Protein AF-A0A4Q5VE05-F1 (afdb_monomer)

Foldseek 3Di:
DDDDDDDDPDDPPPPPPLDAAEAEAEDDPDDPPVVVLLVQVVVCPVVPDPADADDSSQWHKYWDDPDPFKIKIKTFRQPPDPPVPPPPDDHDQDSVNSRHDPDDDDPLDGNMKMWMATNVVRDTDDIDDRHHD

Secondary structure (DSSP, 8-state):
------------------PPPEEE-SS-PPPS-HHHHHHHHHHHHHHH--SPPPPGGGEEEEEEEEETTEEEEEEEEPPSS--TT-TT---PPPHHHHHHS-----SS-SSEEEEEEETTTTEEEEEEE-S--

Radius of gyration: 19.63 Å; Cα contacts (8 Å, |Δi|>4): 177; chains: 1; bounding box: 67×46×43 Å

Solvent-accessible surface area (backbone atoms only — not comparable to full-atom values): 8432 Å² total; per-residue (Å²): 137,85,84,82,82,80,83,83,82,82,80,81,81,78,74,78,80,74,70,63,54,76,38,52,34,52,96,60,83,84,80,75,66,55,70,61,51,50,55,50,49,53,53,50,47,70,74,73,53,87,75,66,64,63,65,76,80,49,32,34,36,35,38,38,72,82,53,101,48,35,37,40,35,39,38,34,56,58,75,86,62,90,61,94,76,63,87,82,69,74,84,68,77,46,76,69,54,40,29,70,42,84,83,80,89,83,81,54,63,52,48,24,37,38,37,33,36,30,64,81,81,69,43,76,83,47,80,48,69,34,69,46,46

Mean predicted aligned error: 10.41 Å

Structure (mmCIF, N/CA/C/O backbone):
data_AF-A0A4Q5VE05-F1
#
_entry.id   AF-A0A4Q5VE05-F1
#
loop_
_atom_site.group_PDB
_atom_site.id
_atom_site.type_symbol
_atom_site.label_atom_id
_atom_site.label_alt_id
_atom_site.label_comp_id
_atom_site.label_asym_id
_atom_site.label_entity_id
_atom_site.label_seq_id
_atom_site.pdbx_PDB_ins_code
_atom_site.Cartn_x
_atom_site.Cartn_y
_atom_site.Cartn_z
_atom_site.occupancy
_atom_site.B_iso_or_equiv
_atom_site.auth_seq_id
_atom_site.auth_comp_id
_atom_site.auth_asym_id
_atom_site.auth_atom_id
_atom_site.pdbx_PDB_model_num
ATOM 1 N N . MET A 1 1 ? 55.800 -31.394 20.852 1.00 42.34 1 MET A N 1
ATOM 2 C CA . MET A 1 1 ? 54.886 -30.279 21.194 1.00 42.34 1 MET A CA 1
ATOM 3 C C . MET A 1 1 ? 54.014 -29.989 19.977 1.00 42.34 1 MET A C 1
ATOM 5 O O . MET A 1 1 ? 54.525 -29.453 19.005 1.00 42.34 1 MET A O 1
ATOM 9 N N . LYS A 1 2 ? 52.749 -30.431 19.963 1.00 40.12 2 LYS A N 1
ATOM 10 C CA . LYS A 1 2 ? 51.820 -30.190 18.842 1.00 40.12 2 LYS A CA 1
ATOM 11 C C . LYS A 1 2 ? 50.990 -28.947 19.169 1.00 40.12 2 LYS A C 1
ATOM 13 O O . LYS A 1 2 ? 50.314 -28.925 20.191 1.00 40.12 2 LYS A O 1
ATOM 18 N N . ARG A 1 3 ? 51.119 -27.900 18.354 1.00 47.66 3 ARG A N 1
ATOM 19 C CA . ARG A 1 3 ? 50.366 -26.647 18.492 1.00 47.66 3 ARG A CA 1
ATOM 20 C C . ARG A 1 3 ? 48.993 -26.842 17.848 1.00 47.66 3 ARG A C 1
ATOM 22 O O . ARG A 1 3 ? 48.925 -27.087 16.648 1.00 47.66 3 ARG A O 1
ATOM 29 N N . SER A 1 4 ? 47.930 -26.768 18.643 1.00 45.03 4 SER A N 1
ATOM 30 C CA . SER A 1 4 ? 46.553 -26.729 18.145 1.00 45.03 4 SER A CA 1
ATOM 31 C C . SER A 1 4 ? 46.218 -25.303 17.724 1.00 45.03 4 SER A C 1
ATOM 33 O O . SER A 1 4 ? 46.135 -24.410 18.564 1.00 45.03 4 SER A O 1
ATOM 35 N N . THR A 1 5 ? 46.041 -25.088 16.424 1.00 57.94 5 THR A N 1
ATOM 36 C CA . THR A 1 5 ? 45.524 -23.834 15.870 1.00 57.94 5 THR A CA 1
ATOM 37 C C . THR A 1 5 ? 44.000 -23.869 15.959 1.00 57.94 5 THR A C 1
ATOM 39 O O . THR A 1 5 ? 43.356 -24.628 15.239 1.00 57.94 5 THR A O 1
ATOM 42 N N . ILE A 1 6 ? 43.418 -23.086 16.867 1.00 62.31 6 ILE A N 1
ATOM 43 C CA . ILE A 1 6 ? 41.967 -22.887 16.942 1.00 62.31 6 ILE A CA 1
ATOM 44 C C . ILE A 1 6 ? 41.615 -21.768 15.959 1.00 62.31 6 ILE A C 1
ATOM 46 O O . ILE A 1 6 ? 41.997 -20.618 16.163 1.00 62.31 6 ILE A O 1
ATOM 50 N N . TYR A 1 7 ? 40.905 -22.109 14.885 1.00 53.66 7 TYR A N 1
ATOM 51 C CA . TYR A 1 7 ? 40.318 -21.138 13.966 1.00 53.66 7 TYR A CA 1
ATOM 52 C C . TYR A 1 7 ? 39.004 -20.627 14.567 1.00 53.66 7 TYR A C 1
ATOM 54 O O . TYR A 1 7 ? 38.006 -21.344 14.589 1.00 53.66 7 TYR A O 1
ATOM 62 N N . PHE A 1 8 ? 39.000 -19.392 15.069 1.00 52.62 8 PHE A N 1
ATOM 63 C CA . PHE A 1 8 ? 37.767 -18.680 15.402 1.00 52.62 8 PHE A CA 1
ATOM 64 C C . PHE A 1 8 ? 37.166 -18.120 14.108 1.00 52.62 8 PHE A C 1
ATOM 66 O O . PHE A 1 8 ? 37.651 -17.132 13.561 1.00 52.62 8 PHE A O 1
ATOM 73 N N . LEU A 1 9 ? 36.127 -18.782 13.600 1.00 60.38 9 LEU A N 1
ATOM 74 C CA . LEU A 1 9 ? 35.299 -18.285 12.505 1.00 60.38 9 LEU A CA 1
ATOM 75 C C . LEU A 1 9 ? 34.192 -17.402 13.099 1.00 60.38 9 LEU A C 1
ATOM 77 O O . LEU A 1 9 ? 33.121 -17.885 13.461 1.00 60.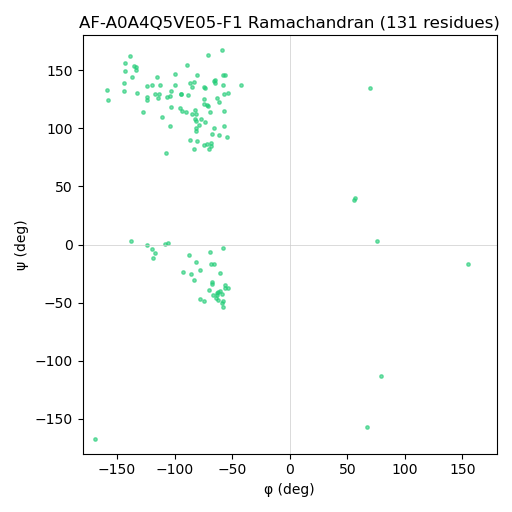38 9 LEU A O 1
ATOM 81 N N . THR A 1 10 ? 34.455 -16.106 13.243 1.00 57.91 10 THR A N 1
ATOM 82 C CA . THR A 1 10 ? 33.444 -15.115 13.634 1.00 57.91 10 THR A CA 1
ATOM 83 C C . THR A 1 10 ? 32.635 -14.707 12.404 1.00 57.91 10 THR A C 1
ATOM 85 O O . THR A 1 10 ? 33.050 -13.860 11.617 1.00 57.91 10 THR A O 1
ATOM 88 N N . ILE A 1 11 ? 31.465 -15.322 12.225 1.00 56.62 11 ILE A N 1
ATOM 89 C CA . ILE A 1 11 ? 30.476 -14.908 11.224 1.00 56.62 11 ILE A CA 1
ATOM 90 C C . ILE A 1 11 ? 29.678 -13.736 11.812 1.00 56.62 11 ILE A C 1
ATOM 92 O O . ILE A 1 11 ? 28.763 -13.934 12.609 1.00 56.62 11 ILE A O 1
ATOM 96 N N . PHE A 1 12 ? 30.020 -12.507 11.422 1.00 51.31 12 PHE A N 1
ATOM 97 C CA . PHE A 1 12 ? 29.157 -11.339 11.617 1.00 51.31 12 PHE A CA 1
ATOM 98 C C . PHE A 1 12 ? 28.096 -11.326 10.509 1.00 51.31 12 PHE A C 1
ATOM 100 O O . PHE A 1 12 ? 28.288 -10.746 9.443 1.00 51.31 12 PHE A O 1
ATOM 107 N N . LEU A 1 13 ? 26.962 -11.986 10.751 1.00 53.31 13 LEU A N 1
ATOM 108 C CA . LEU A 1 13 ? 25.745 -11.773 9.967 1.00 53.31 13 LEU A CA 1
ATOM 109 C C . LEU A 1 13 ? 25.140 -10.429 10.387 1.00 53.31 13 LEU A C 1
ATOM 111 O O . LEU A 1 13 ? 24.274 -10.363 11.256 1.00 53.31 13 LEU A O 1
ATOM 115 N N . ALA A 1 14 ? 25.610 -9.346 9.769 1.00 47.75 14 ALA A N 1
ATOM 116 C CA . ALA A 1 14 ? 24.861 -8.099 9.725 1.00 47.75 14 ALA A CA 1
ATOM 117 C C . ALA A 1 14 ? 23.630 -8.339 8.841 1.00 47.75 14 ALA A C 1
ATOM 119 O O . ALA A 1 14 ? 23.655 -8.113 7.632 1.00 47.75 14 ALA A O 1
ATOM 120 N N . GLN A 1 15 ? 22.558 -8.870 9.431 1.00 45.62 15 GLN A N 1
ATOM 121 C CA . GLN A 1 15 ? 21.254 -8.830 8.788 1.00 45.62 15 GLN A CA 1
ATOM 122 C C . GLN A 1 15 ? 20.826 -7.366 8.760 1.00 45.62 15 GLN A C 1
ATOM 124 O O . GLN A 1 15 ? 20.322 -6.829 9.745 1.00 45.62 15 GLN A O 1
ATOM 129 N N . TYR A 1 16 ? 21.101 -6.700 7.639 1.00 48.19 16 TYR A N 1
ATOM 130 C CA . TYR A 1 16 ? 20.497 -5.421 7.318 1.00 48.19 16 TYR A CA 1
ATOM 131 C C . TYR A 1 16 ? 18.986 -5.636 7.323 1.00 48.19 16 TYR A C 1
ATOM 133 O O . TYR A 1 16 ? 18.418 -6.219 6.401 1.00 48.19 16 TYR A O 1
ATOM 141 N N . CYS A 1 17 ? 18.343 -5.216 8.410 1.00 45.28 17 CYS A N 1
ATOM 142 C CA . CYS A 1 17 ? 16.900 -5.117 8.493 1.00 45.28 17 CYS A CA 1
ATOM 143 C C . CYS A 1 17 ? 16.499 -3.955 7.579 1.00 45.28 17 CYS A C 1
ATOM 145 O O . CYS A 1 17 ? 16.380 -2.810 8.015 1.00 45.28 17 CYS A O 1
ATOM 147 N N . TYR A 1 18 ? 16.403 -4.228 6.278 1.00 50.81 18 TYR A N 1
ATOM 148 C CA . TYR A 1 18 ? 15.818 -3.307 5.319 1.00 50.81 18 TYR A CA 1
ATOM 149 C C . TYR A 1 18 ? 14.324 -3.245 5.628 1.00 50.81 18 TYR A C 1
ATOM 151 O O . TYR A 1 18 ? 13.532 -4.021 5.104 1.00 50.81 18 TYR A O 1
ATOM 159 N N . SER A 1 19 ? 13.939 -2.352 6.541 1.00 55.72 19 SER A N 1
ATOM 160 C CA . SER A 1 19 ? 12.542 -1.953 6.653 1.00 55.72 19 SER A CA 1
ATOM 161 C C . SER A 1 19 ? 12.163 -1.310 5.328 1.00 55.72 19 SER A C 1
ATOM 163 O O . SER A 1 19 ? 12.792 -0.332 4.918 1.00 55.72 19 SER A O 1
ATOM 165 N N . ASN A 1 20 ? 11.143 -1.844 4.663 1.00 69.69 20 ASN A N 1
ATOM 166 C CA . ASN A 1 20 ? 10.580 -1.194 3.492 1.00 69.69 20 ASN A CA 1
ATOM 167 C C . ASN A 1 20 ? 10.112 0.217 3.877 1.00 69.69 20 ASN A C 1
ATOM 169 O O . ASN A 1 20 ? 9.563 0.436 4.961 1.00 69.69 20 ASN A O 1
ATOM 173 N N . GLU A 1 21 ? 10.396 1.197 3.021 1.00 83.38 21 GLU A N 1
ATOM 174 C CA . GLU A 1 21 ? 10.054 2.596 3.285 1.00 83.38 21 GLU A CA 1
ATOM 175 C C . GLU A 1 21 ? 8.545 2.808 3.112 1.00 83.38 21 GLU A C 1
ATOM 177 O O . GLU A 1 21 ? 7.964 2.354 2.123 1.00 83.38 21 GLU A O 1
ATOM 182 N N . TRP A 1 22 ? 7.927 3.512 4.064 1.00 90.94 22 TRP A N 1
ATOM 183 C CA . TRP A 1 22 ? 6.523 3.923 4.024 1.00 90.94 22 TRP A CA 1
ATOM 184 C C . TRP A 1 22 ? 6.437 5.442 3.847 1.00 90.94 22 TRP A C 1
ATOM 186 O O . TRP A 1 22 ? 6.752 6.207 4.758 1.00 90.94 22 TRP A O 1
ATOM 196 N N . ILE A 1 23 ? 5.991 5.876 2.675 1.00 91.44 23 ILE A N 1
ATOM 197 C CA . ILE A 1 23 ? 5.998 7.263 2.217 1.00 91.44 23 ILE A CA 1
ATOM 198 C C . ILE A 1 23 ? 4.582 7.834 2.323 1.00 91.44 23 ILE A C 1
ATOM 200 O O . ILE A 1 23 ? 3.646 7.359 1.678 1.00 91.44 23 ILE A O 1
ATOM 204 N N . ALA A 1 24 ? 4.417 8.867 3.146 1.00 93.56 24 ALA A N 1
ATOM 205 C CA . ALA A 1 24 ? 3.166 9.610 3.244 1.00 93.56 24 ALA A CA 1
ATOM 206 C C . ALA A 1 24 ? 2.971 10.512 2.016 1.00 93.56 24 ALA A C 1
ATOM 208 O O . ALA A 1 24 ? 3.901 11.216 1.619 1.00 93.56 24 ALA A O 1
ATOM 209 N N . VAL A 1 25 ? 1.762 10.534 1.449 1.00 93.25 25 VAL A N 1
ATOM 210 C CA . VAL A 1 25 ? 1.418 11.464 0.358 1.00 93.25 25 VAL A CA 1
ATOM 211 C C . VAL A 1 25 ? 0.852 12.766 0.897 1.00 93.25 25 VAL A C 1
ATOM 213 O O . VAL A 1 25 ? -0.273 12.793 1.398 1.00 93.25 25 VAL A O 1
ATOM 216 N N . GLY A 1 26 ? 1.586 13.857 0.701 1.00 91.12 26 GLY A N 1
ATOM 217 C CA . GLY A 1 26 ? 1.263 15.177 1.223 1.00 91.12 26 GLY A CA 1
ATOM 218 C C . GLY A 1 26 ? 1.351 15.228 2.747 1.00 91.12 26 GLY A C 1
ATOM 219 O O . GLY A 1 26 ? 2.019 14.417 3.388 1.00 91.12 26 GLY A O 1
ATOM 220 N N . GLU A 1 27 ? 0.644 16.183 3.344 1.00 90.44 27 GLU A N 1
ATOM 221 C CA . GLU A 1 27 ? 0.514 16.260 4.797 1.00 90.44 27 GLU A CA 1
ATOM 222 C C . GLU A 1 27 ? -0.490 15.203 5.276 1.00 90.44 27 GLU A C 1
ATOM 224 O O . GLU A 1 27 ? -1.693 15.297 5.018 1.00 90.44 27 GLU A O 1
ATOM 229 N N . GLN A 1 28 ? 0.010 14.155 5.933 1.00 90.06 28 GLN A N 1
ATOM 230 C CA . GLN A 1 28 ? -0.792 13.056 6.473 1.00 90.06 28 GLN A CA 1
ATOM 231 C C . GLN A 1 28 ? -0.359 12.733 7.903 1.00 90.06 28 GLN A C 1
ATOM 233 O O . GLN A 1 28 ? 0.811 12.912 8.249 1.00 90.06 28 GLN A O 1
ATOM 238 N N . PRO A 1 29 ? -1.270 12.197 8.733 1.00 89.50 29 PRO A N 1
ATOM 239 C CA . PRO A 1 29 ? -0.882 11.572 9.987 1.00 89.50 29 PRO A CA 1
ATOM 240 C C . PRO A 1 29 ? 0.109 10.431 9.745 1.00 89.50 29 PRO A C 1
ATOM 242 O O . PRO A 1 29 ? -0.012 9.695 8.764 1.00 89.50 29 PRO A O 1
ATOM 245 N N . THR A 1 30 ? 1.038 10.233 10.677 1.00 89.06 30 THR A N 1
ATOM 246 C CA . THR A 1 30 ? 1.948 9.087 10.641 1.00 89.06 30 THR A CA 1
ATOM 247 C C . THR A 1 30 ? 1.167 7.783 10.767 1.00 89.06 30 THR A C 1
ATOM 249 O O . THR A 1 30 ? 0.426 7.578 11.733 1.00 89.06 30 THR A O 1
ATOM 252 N N . LEU A 1 31 ? 1.368 6.872 9.816 1.00 90.00 31 LEU A N 1
ATOM 253 C CA . LEU A 1 31 ? 0.862 5.510 9.918 1.00 90.00 31 LEU A CA 1
ATOM 254 C C . LEU A 1 31 ? 1.665 4.739 10.973 1.00 90.00 31 LEU A C 1
ATOM 256 O O . LEU A 1 31 ? 2.883 4.608 10.872 1.00 90.00 31 LEU A O 1
ATOM 260 N N . THR A 1 32 ? 0.993 4.251 12.011 1.00 87.94 32 THR A N 1
ATOM 261 C CA . THR A 1 32 ? 1.635 3.503 13.097 1.00 87.94 32 THR A CA 1
ATOM 262 C C . THR A 1 32 ? 1.687 2.009 12.781 1.00 87.94 32 THR A C 1
ATOM 264 O O . THR A 1 32 ? 0.861 1.490 12.032 1.00 87.94 32 THR A O 1
ATOM 267 N N . ASN A 1 33 ? 2.652 1.300 13.376 1.00 89.12 33 ASN A N 1
ATOM 268 C CA . ASN A 1 33 ? 2.805 -0.157 13.253 1.00 89.12 33 ASN A CA 1
ATOM 269 C C . ASN A 1 33 ? 2.920 -0.664 11.802 1.00 89.12 33 ASN A C 1
ATOM 271 O O . ASN A 1 33 ? 2.399 -1.730 11.470 1.00 89.12 33 ASN A O 1
ATOM 275 N N . THR A 1 34 ? 3.625 0.078 10.946 1.00 91.31 34 THR A N 1
ATOM 276 C CA . THR A 1 3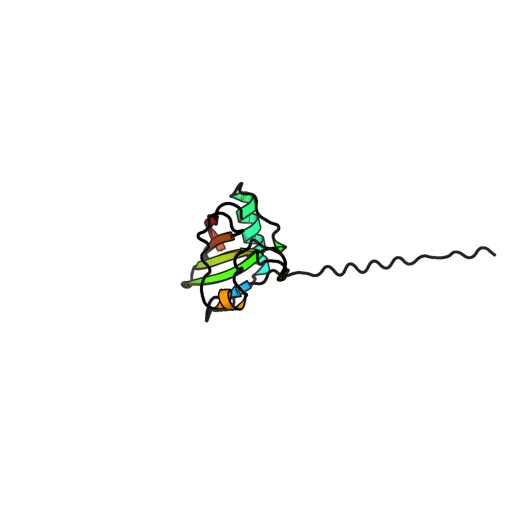4 ? 3.804 -0.245 9.520 1.00 91.31 34 THR A CA 1
ATOM 277 C C . THR A 1 34 ? 4.344 -1.655 9.285 1.00 91.31 34 THR A C 1
ATOM 279 O O . THR A 1 34 ? 3.845 -2.340 8.405 1.00 91.31 34 THR A O 1
ATOM 282 N N . ALA A 1 35 ? 5.256 -2.153 10.126 1.00 90.88 35 ALA A N 1
ATOM 283 C CA . ALA A 1 35 ? 5.761 -3.527 10.029 1.00 90.88 35 ALA A CA 1
ATOM 284 C C . ALA A 1 35 ? 4.669 -4.599 10.234 1.00 90.88 35 ALA A C 1
ATOM 286 O O . ALA A 1 35 ? 4.623 -5.603 9.524 1.00 90.88 35 ALA A O 1
ATOM 287 N N . ALA A 1 36 ? 3.761 -4.396 11.194 1.00 91.94 36 ALA A N 1
ATOM 288 C CA . ALA A 1 36 ? 2.650 -5.320 11.419 1.00 91.94 36 ALA A CA 1
ATOM 289 C C . ALA A 1 36 ? 1.632 -5.249 10.272 1.00 91.94 36 ALA A C 1
ATOM 291 O O . ALA A 1 36 ? 1.128 -6.282 9.831 1.00 91.94 36 ALA A O 1
ATOM 292 N N . LEU A 1 37 ? 1.366 -4.040 9.769 1.00 93.88 37 LEU A N 1
ATOM 293 C CA . LEU A 1 37 ? 0.498 -3.824 8.615 1.00 93.88 37 LEU A CA 1
ATOM 294 C C . LEU A 1 37 ? 1.070 -4.469 7.348 1.00 93.88 37 LEU A C 1
ATOM 296 O O . LEU A 1 37 ? 0.329 -5.098 6.601 1.00 93.88 37 LEU A O 1
ATOM 300 N N . GLU A 1 38 ? 2.377 -4.361 7.135 1.00 93.94 38 GLU A N 1
ATOM 301 C CA . GLU A 1 38 ? 3.080 -4.990 6.023 1.00 93.94 38 GLU A CA 1
ATOM 302 C C . GLU A 1 38 ? 2.984 -6.517 6.085 1.00 93.94 38 GLU A C 1
ATOM 304 O O . GLU A 1 38 ? 2.619 -7.164 5.105 1.00 93.94 38 GLU A O 1
ATOM 309 N N . ASN A 1 39 ? 3.242 -7.110 7.253 1.00 93.81 39 ASN A N 1
ATOM 310 C CA . ASN A 1 39 ? 3.074 -8.550 7.443 1.00 93.81 39 ASN A CA 1
ATOM 311 C C . ASN A 1 39 ? 1.634 -8.992 7.164 1.00 93.81 39 ASN A C 1
ATOM 313 O O . ASN A 1 39 ? 1.412 -10.003 6.496 1.00 93.81 39 ASN A O 1
ATOM 317 N N . HIS A 1 40 ? 0.656 -8.219 7.641 1.00 95.19 40 HIS A N 1
ATOM 318 C CA . HIS A 1 40 ? -0.748 -8.500 7.382 1.00 95.19 40 HIS A CA 1
ATOM 319 C C . HIS A 1 40 ? -1.074 -8.420 5.883 1.00 95.19 40 HIS A C 1
ATOM 321 O O . HIS A 1 40 ? -1.729 -9.318 5.356 1.00 95.19 40 HIS A O 1
ATOM 327 N N . LEU A 1 41 ? -0.560 -7.403 5.187 1.00 95.25 41 LEU A N 1
ATOM 328 C CA . LEU A 1 41 ? -0.720 -7.225 3.745 1.00 95.25 41 LEU A CA 1
ATOM 329 C C . LEU A 1 41 ? -0.184 -8.426 2.969 1.00 95.25 41 LEU A C 1
ATOM 331 O O . LEU A 1 41 ? -0.879 -8.979 2.119 1.00 95.25 41 LEU A O 1
ATOM 335 N N . TRP A 1 42 ? 1.027 -8.874 3.287 1.00 93.94 42 TRP A N 1
ATOM 336 C CA . TRP A 1 42 ? 1.620 -10.010 2.594 1.00 93.94 42 TRP A CA 1
ATOM 337 C C . TRP A 1 42 ? 0.897 -11.329 2.863 1.00 93.94 42 TRP A C 1
ATOM 339 O O . TRP A 1 42 ? 0.805 -12.160 1.961 1.00 93.94 42 TRP A O 1
ATOM 349 N N . ASN A 1 43 ? 0.355 -11.518 4.068 1.00 94.44 43 ASN A N 1
ATOM 350 C CA . ASN A 1 43 ? -0.487 -12.676 4.371 1.00 94.44 43 ASN A CA 1
ATOM 351 C C . ASN A 1 43 ? -1.801 -12.633 3.582 1.00 94.44 43 ASN A C 1
ATOM 353 O O . ASN A 1 43 ? -2.216 -13.651 3.022 1.00 94.44 43 ASN A O 1
ATOM 357 N N . TYR A 1 44 ? -2.431 -11.458 3.504 1.00 94.19 44 TYR A N 1
ATOM 358 C CA . TYR A 1 44 ? -3.632 -11.240 2.705 1.00 94.19 44 TYR A CA 1
ATOM 359 C C . TYR A 1 44 ? -3.373 -11.557 1.228 1.00 94.19 44 TYR A C 1
ATOM 361 O O . TYR A 1 44 ? -4.096 -12.363 0.647 1.00 94.19 44 TYR A O 1
ATOM 369 N N . ILE A 1 45 ? -2.302 -11.012 0.646 1.00 92.19 45 ILE A N 1
ATOM 370 C CA . ILE A 1 45 ? -1.900 -11.276 -0.741 1.00 92.19 45 ILE A CA 1
ATOM 371 C C . ILE A 1 45 ? -1.665 -12.775 -0.961 1.00 92.19 45 ILE A C 1
ATOM 373 O O . ILE A 1 45 ? -2.302 -13.376 -1.823 1.00 92.19 45 ILE A O 1
ATOM 377 N N . GLY A 1 46 ? -0.824 -13.409 -0.139 1.00 91.69 46 GLY A N 1
ATOM 378 C CA . GLY A 1 46 ? -0.497 -14.830 -0.293 1.00 91.69 46 GLY A CA 1
ATOM 379 C C . GLY A 1 46 ? -1.706 -15.766 -0.180 1.00 91.69 46 GLY A C 1
ATOM 380 O O . GLY A 1 46 ? -1.687 -16.858 -0.739 1.00 91.69 46 GLY A O 1
ATOM 381 N N . SER A 1 47 ? -2.765 -15.334 0.510 1.00 91.50 47 SER A N 1
ATOM 382 C CA . SER A 1 47 ? -3.987 -16.124 0.692 1.00 91.50 47 SER A CA 1
ATOM 383 C C . SER A 1 47 ? -5.060 -15.854 -0.370 1.00 91.50 47 SER A C 1
ATOM 385 O O . SER A 1 47 ? -5.913 -16.710 -0.591 1.00 91.50 47 SER A O 1
ATOM 387 N N . ASN A 1 48 ? -5.049 -14.680 -1.015 1.00 88.75 48 ASN A N 1
ATOM 388 C CA . ASN A 1 48 ? -6.173 -14.199 -1.834 1.00 88.75 48 ASN A CA 1
ATOM 389 C C . ASN A 1 48 ? -5.850 -14.003 -3.320 1.00 88.75 48 ASN A C 1
ATOM 391 O O . ASN A 1 48 ? -6.757 -13.740 -4.107 1.00 88.75 48 ASN A O 1
ATOM 395 N N . THR A 1 49 ? -4.592 -14.131 -3.740 1.00 87.00 49 THR A N 1
ATOM 396 C CA . THR A 1 49 ? -4.217 -13.979 -5.151 1.00 87.00 49 THR A CA 1
ATOM 397 C C . THR A 1 49 ? -3.255 -15.067 -5.617 1.00 87.00 49 THR A C 1
ATOM 399 O O . THR A 1 49 ? -2.526 -15.668 -4.835 1.00 87.00 49 THR A O 1
ATOM 402 N N . LYS A 1 50 ? -3.302 -15.345 -6.924 1.00 85.88 50 LYS A N 1
ATOM 403 C CA . LYS A 1 50 ? -2.399 -16.265 -7.635 1.00 85.88 50 LYS A CA 1
ATOM 404 C C . LYS A 1 50 ? -1.375 -15.526 -8.501 1.00 85.88 50 LYS A C 1
ATOM 406 O O . LYS A 1 50 ? -0.617 -16.172 -9.218 1.00 85.88 50 LYS A O 1
ATOM 411 N N . VAL A 1 51 ? -1.400 -14.192 -8.492 1.00 85.50 51 VAL A N 1
ATOM 412 C CA . VAL A 1 51 ? -0.444 -13.374 -9.243 1.00 85.50 51 VAL A CA 1
ATOM 413 C C . VAL A 1 51 ? 0.952 -13.579 -8.660 1.00 85.50 51 VAL A C 1
ATOM 415 O O . VAL A 1 51 ? 1.108 -13.708 -7.447 1.00 85.50 51 VAL A O 1
ATOM 418 N N . ALA A 1 52 ? 1.959 -13.637 -9.527 1.00 82.69 52 ALA A N 1
ATOM 419 C CA . ALA A 1 52 ? 3.349 -13.649 -9.104 1.00 82.69 52 ALA A CA 1
ATOM 420 C C . ALA A 1 52 ? 3.744 -12.238 -8.656 1.00 82.69 52 ALA A C 1
ATOM 422 O O . ALA A 1 52 ? 3.633 -11.298 -9.441 1.00 82.69 52 ALA A O 1
ATOM 423 N N . PHE A 1 53 ? 4.177 -12.117 -7.401 1.00 86.50 53 PHE A N 1
ATOM 424 C CA . PHE A 1 53 ? 4.716 -10.879 -6.848 1.00 86.50 53 PHE A CA 1
ATOM 425 C C . PHE A 1 53 ? 6.242 -10.928 -6.861 1.00 86.50 53 PHE A C 1
ATOM 427 O O . PHE A 1 53 ? 6.841 -11.985 -6.631 1.00 86.50 53 PHE A O 1
ATOM 434 N N . GLN A 1 54 ? 6.875 -9.779 -7.061 1.00 85.62 54 GLN A N 1
ATOM 435 C CA . GLN A 1 54 ? 8.287 -9.591 -6.760 1.00 85.62 54 GLN A CA 1
ATOM 436 C C . GLN A 1 54 ? 8.580 -9.856 -5.273 1.00 85.62 54 GLN A C 1
ATOM 438 O O . GLN A 1 54 ? 7.689 -9.974 -4.427 1.00 85.62 54 GLN A O 1
ATOM 443 N N . SER A 1 55 ? 9.863 -9.964 -4.925 1.00 85.38 55 SER A N 1
ATOM 444 C CA . SER A 1 55 ? 10.240 -10.127 -3.524 1.00 85.38 55 SER A CA 1
ATOM 445 C C . SER A 1 55 ? 9.866 -8.886 -2.702 1.00 85.38 55 SER A C 1
ATOM 447 O O . SER A 1 55 ? 9.974 -7.752 -3.173 1.00 85.38 55 SER A O 1
ATOM 449 N N . LYS A 1 56 ? 9.403 -9.101 -1.465 1.00 87.31 56 LYS A N 1
ATOM 450 C CA . LYS A 1 56 ? 8.775 -8.073 -0.611 1.00 87.31 56 LYS A CA 1
ATOM 451 C C . LYS A 1 56 ? 9.675 -6.852 -0.406 1.00 87.31 56 LYS A C 1
ATOM 453 O O . LYS A 1 56 ? 9.212 -5.720 -0.397 1.00 87.31 56 LYS A O 1
ATOM 458 N N . GLU A 1 57 ? 10.971 -7.090 -0.282 1.00 83.56 57 GLU A N 1
ATOM 459 C CA . GLU A 1 57 ? 12.053 -6.118 -0.107 1.00 83.56 57 GLU A CA 1
ATOM 460 C C . GLU A 1 57 ? 12.287 -5.183 -1.310 1.00 83.56 57 GLU A C 1
ATOM 462 O O . GLU A 1 57 ? 12.927 -4.133 -1.170 1.00 83.56 5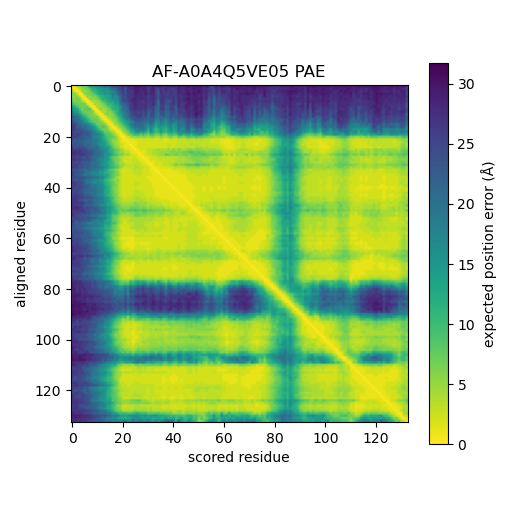7 GLU A O 1
ATOM 467 N N . LYS A 1 58 ? 11.762 -5.523 -2.496 1.00 82.31 58 LYS A N 1
ATOM 468 C CA . LYS A 1 58 ? 11.798 -4.630 -3.665 1.00 82.31 58 LYS A CA 1
ATOM 469 C C . LYS A 1 58 ? 10.748 -3.528 -3.595 1.00 82.31 58 LYS A C 1
ATOM 471 O O . LYS A 1 58 ? 10.919 -2.496 -4.245 1.00 82.31 58 LYS A O 1
ATOM 476 N N . TYR A 1 59 ? 9.686 -3.719 -2.816 1.00 85.19 59 TYR A N 1
ATOM 477 C CA . TYR A 1 59 ? 8.613 -2.742 -2.738 1.00 85.19 59 TYR A CA 1
ATOM 478 C C . TYR A 1 59 ? 8.964 -1.592 -1.810 1.00 85.19 59 TYR A C 1
ATOM 480 O O . TYR A 1 59 ? 9.604 -1.732 -0.766 1.00 85.19 59 TYR A O 1
ATOM 488 N N . ARG A 1 60 ? 8.477 -0.423 -2.190 1.00 86.12 60 ARG A N 1
ATOM 489 C CA . ARG A 1 60 ? 8.281 0.716 -1.306 1.00 86.12 60 ARG A CA 1
ATOM 490 C C . ARG A 1 60 ? 6.796 0.991 -1.229 1.00 86.12 60 ARG A C 1
ATOM 492 O O . ARG A 1 60 ? 6.075 0.821 -2.215 1.00 86.12 60 ARG A O 1
ATOM 499 N N . PHE A 1 61 ? 6.349 1.395 -0.051 1.00 91.69 61 PHE A N 1
ATOM 500 C CA . PHE A 1 61 ? 4.946 1.644 0.205 1.00 91.69 61 PHE A CA 1
ATOM 501 C C . PHE A 1 61 ? 4.693 3.137 0.214 1.00 91.69 61 PHE A C 1
ATOM 503 O O . PHE A 1 61 ? 5.381 3.896 0.883 1.00 91.69 61 PHE A O 1
ATOM 510 N N . GLN A 1 62 ? 3.670 3.562 -0.502 1.00 92.56 62 GLN A N 1
ATOM 511 C CA . GLN A 1 62 ? 3.135 4.907 -0.436 1.00 92.56 62 GLN A CA 1
ATOM 512 C C . GLN A 1 62 ? 1.734 4.816 0.168 1.00 92.56 62 GLN A C 1
ATOM 514 O O . GLN A 1 62 ? 0.969 3.928 -0.200 1.00 92.56 62 GLN A O 1
ATOM 519 N N . TYR A 1 63 ? 1.365 5.716 1.077 1.00 95.81 63 TYR A N 1
ATOM 520 C CA . TYR A 1 63 ? 0.046 5.681 1.707 1.00 95.81 63 TYR A CA 1
ATOM 521 C C . TYR A 1 63 ? -0.642 7.043 1.755 1.00 95.81 63 TYR A C 1
ATOM 523 O O . TYR A 1 63 ? -0.013 8.099 1.848 1.00 95.81 63 TYR A O 1
ATOM 531 N N . LYS A 1 64 ? -1.976 7.001 1.723 1.00 95.56 64 LYS A N 1
ATOM 532 C CA . LYS A 1 64 ? -2.852 8.163 1.872 1.00 95.56 64 LYS A CA 1
ATOM 533 C C . LYS A 1 64 ? -4.107 7.782 2.650 1.00 95.56 64 LYS A C 1
ATOM 535 O O . LYS A 1 64 ? -4.770 6.800 2.318 1.00 95.56 64 LYS A O 1
ATOM 540 N N . PHE A 1 65 ? -4.484 8.577 3.645 1.00 94.88 65 PHE A N 1
ATOM 541 C CA . PHE A 1 65 ? -5.786 8.436 4.288 1.00 94.88 65 PHE A CA 1
ATOM 542 C C . PHE A 1 65 ? -6.871 8.980 3.355 1.00 94.88 65 PHE A C 1
ATOM 544 O O . PHE A 1 65 ? -6.818 10.127 2.914 1.00 94.88 65 PHE A O 1
ATOM 551 N N . ILE A 1 66 ? -7.875 8.158 3.051 1.00 91.38 66 ILE A N 1
ATOM 552 C CA . ILE A 1 66 ? -9.045 8.595 2.268 1.00 91.38 66 ILE A CA 1
ATOM 553 C C . ILE A 1 66 ? -10.102 9.215 3.194 1.00 91.38 66 ILE A C 1
ATOM 555 O O . ILE A 1 66 ? -10.900 10.050 2.778 1.00 91.38 66 ILE A O 1
ATOM 559 N N . ASN A 1 67 ? -10.096 8.819 4.468 1.00 89.31 67 ASN A N 1
ATOM 560 C CA . ASN A 1 67 ? -10.897 9.360 5.563 1.00 89.31 67 ASN A CA 1
ATOM 561 C C . ASN A 1 67 ? -10.357 8.787 6.895 1.00 89.31 67 ASN A C 1
ATOM 563 O O . ASN A 1 67 ? -9.307 8.149 6.931 1.00 89.31 67 ASN A O 1
ATOM 567 N N . LYS A 1 68 ? -11.097 8.949 7.999 1.00 89.81 68 LYS A N 1
ATOM 568 C CA . LYS A 1 68 ? -10.723 8.403 9.323 1.00 89.81 68 LYS A CA 1
ATOM 569 C C . LYS A 1 68 ? -10.799 6.871 9.442 1.00 89.81 68 LYS A C 1
ATOM 571 O O . LYS A 1 68 ? -10.481 6.329 10.493 1.00 89.81 68 LYS A O 1
ATOM 576 N N . SER A 1 69 ? -11.305 6.181 8.425 1.00 92.88 69 SER A N 1
ATOM 577 C CA . SER A 1 69 ? -11.618 4.746 8.454 1.00 92.88 69 SER A CA 1
ATOM 578 C C . SER A 1 69 ? -10.827 3.932 7.435 1.00 92.88 69 SER A C 1
ATOM 580 O O . SER A 1 69 ? -10.855 2.709 7.522 1.00 92.88 69 SER A O 1
ATOM 582 N N . SER A 1 70 ? -10.133 4.567 6.488 1.00 95.38 70 SER A N 1
ATOM 583 C CA . SER A 1 70 ? -9.477 3.852 5.394 1.00 95.38 70 SER A CA 1
ATOM 584 C C . SER A 1 70 ? -8.151 4.481 4.989 1.00 95.38 70 SER A C 1
ATOM 586 O O . SER A 1 70 ? -8.043 5.703 4.843 1.00 95.38 70 SER A O 1
ATOM 588 N N . VAL A 1 71 ? -7.177 3.613 4.731 1.00 96.44 71 VAL A N 1
ATOM 589 C CA . VAL A 1 71 ? -5.875 3.948 4.156 1.00 96.44 71 VAL A CA 1
ATOM 590 C C . VAL A 1 71 ? -5.793 3.311 2.778 1.00 96.44 71 VAL A C 1
ATOM 592 O O . VAL A 1 71 ? -6.069 2.124 2.620 1.00 96.44 71 VAL A O 1
ATOM 595 N N . LEU A 1 72 ? -5.429 4.103 1.779 1.00 96.06 72 LEU A N 1
ATOM 596 C CA . LEU A 1 72 ? -5.062 3.611 0.463 1.00 96.06 72 LEU A CA 1
ATOM 597 C C . LEU A 1 72 ? -3.544 3.452 0.417 1.00 96.06 72 LEU A C 1
ATOM 599 O O . LEU A 1 72 ? -2.827 4.380 0.790 1.00 96.06 72 LEU A O 1
ATOM 603 N N . ILE A 1 73 ? -3.074 2.286 -0.014 1.00 95.94 73 ILE A N 1
ATOM 604 C CA . ILE A 1 73 ? -1.661 1.914 -0.022 1.00 95.94 73 ILE A CA 1
ATOM 605 C C . ILE A 1 73 ? -1.280 1.518 -1.444 1.00 95.94 73 ILE A C 1
ATOM 607 O O . ILE A 1 73 ? -1.918 0.662 -2.049 1.00 95.94 73 ILE A O 1
ATOM 611 N N . ASN A 1 74 ? -0.235 2.140 -1.963 1.00 92.56 74 ASN A N 1
ATOM 612 C CA . ASN A 1 74 ? 0.464 1.726 -3.167 1.00 92.56 74 ASN A CA 1
ATOM 613 C C . ASN A 1 74 ? 1.721 0.970 -2.763 1.00 92.56 74 ASN A C 1
ATOM 615 O O . ASN A 1 74 ? 2.446 1.424 -1.881 1.00 92.56 74 ASN A O 1
ATOM 619 N N . ALA A 1 75 ? 2.003 -0.130 -3.441 1.00 91.19 75 ALA A N 1
ATOM 620 C CA . ALA A 1 75 ? 3.288 -0.801 -3.396 1.00 91.19 75 ALA A CA 1
ATOM 621 C C . ALA A 1 75 ? 3.927 -0.692 -4.780 1.00 91.19 75 ALA A C 1
ATOM 623 O O . ALA A 1 75 ? 3.290 -1.014 -5.781 1.00 91.19 75 ALA A O 1
ATOM 624 N N . ILE A 1 76 ? 5.156 -0.182 -4.832 1.00 86.62 76 ILE A N 1
ATOM 625 C CA . ILE A 1 76 ? 5.866 0.143 -6.074 1.00 86.62 76 ILE A CA 1
ATOM 626 C C . ILE A 1 76 ? 7.279 -0.430 -5.973 1.00 86.62 76 ILE A C 1
ATOM 628 O O . ILE A 1 76 ? 7.962 -0.169 -4.979 1.00 86.62 76 ILE A O 1
ATOM 632 N N . CYS A 1 77 ? 7.748 -1.168 -6.982 1.00 80.75 77 CYS A N 1
ATOM 633 C CA . CYS A 1 77 ? 9.182 -1.437 -7.088 1.00 80.75 77 CYS A CA 1
ATOM 634 C C . CYS A 1 77 ? 9.909 -0.149 -7.477 1.00 80.75 77 CYS A C 1
ATOM 636 O O . CYS A 1 77 ? 9.682 0.388 -8.562 1.00 80.75 77 CYS A O 1
ATOM 638 N N . LEU A 1 78 ? 10.821 0.324 -6.630 1.00 66.69 78 LEU A N 1
ATOM 639 C CA . LEU A 1 78 ? 11.780 1.340 -7.058 1.00 66.69 78 LEU A CA 1
ATOM 640 C C . LEU A 1 78 ? 12.988 0.647 -7.700 1.00 66.69 78 LEU A C 1
ATOM 642 O O . LEU A 1 78 ? 13.444 -0.370 -7.166 1.00 66.69 78 LEU A O 1
ATOM 646 N N . PRO A 1 79 ? 13.534 1.167 -8.815 1.00 56.81 79 PRO A N 1
ATOM 647 C CA . PRO A 1 79 ? 14.786 0.654 -9.348 1.00 56.81 79 PRO A CA 1
ATOM 648 C C . PRO A 1 79 ? 15.862 0.750 -8.264 1.00 56.81 79 PRO A C 1
ATOM 650 O O . PRO A 1 79 ? 16.027 1.786 -7.610 1.00 56.81 79 PRO A O 1
ATOM 653 N N . ALA A 1 80 ? 16.565 -0.359 -8.039 1.00 49.81 80 ALA A N 1
ATOM 654 C CA . ALA A 1 80 ? 17.633 -0.442 -7.060 1.00 49.81 80 ALA A CA 1
ATOM 655 C C . ALA A 1 80 ? 18.834 0.350 -7.581 1.00 49.81 80 ALA A C 1
ATOM 657 O O . ALA A 1 80 ? 19.722 -0.216 -8.201 1.00 49.81 80 ALA A O 1
ATOM 658 N N . ILE A 1 81 ? 18.836 1.659 -7.307 1.00 49.03 81 ILE A N 1
ATOM 659 C CA . ILE A 1 81 ? 19.878 2.611 -7.705 1.00 49.03 81 ILE A CA 1
ATOM 660 C C . ILE A 1 81 ? 19.863 2.835 -9.227 1.00 49.03 81 ILE A C 1
ATOM 662 O O . ILE A 1 81 ? 19.741 1.909 -10.021 1.00 49.03 81 ILE A O 1
ATOM 666 N N . ARG A 1 82 ? 19.951 4.100 -9.659 1.00 45.62 82 ARG A N 1
ATOM 667 C CA . ARG A 1 82 ? 20.091 4.443 -11.080 1.00 45.62 82 ARG A CA 1
ATOM 668 C C . ARG A 1 82 ? 21.390 3.829 -11.603 1.00 45.62 82 ARG A C 1
ATOM 670 O O . ARG A 1 82 ? 22.445 4.439 -11.486 1.00 45.62 82 ARG A O 1
ATOM 677 N N . ASN A 1 83 ? 21.325 2.641 -12.191 1.00 41.34 83 ASN A N 1
ATOM 678 C CA . ASN A 1 83 ? 22.317 2.264 -13.177 1.00 41.34 83 ASN A CA 1
ATOM 679 C C . ASN A 1 83 ? 21.984 3.080 -14.420 1.00 41.34 83 ASN A C 1
ATOM 681 O O . ASN A 1 83 ? 21.016 2.808 -15.123 1.00 41.34 83 ASN A O 1
ATOM 685 N N . GLU A 1 84 ? 22.797 4.098 -14.679 1.00 39.09 84 GLU A N 1
ATOM 686 C CA . GLU A 1 84 ? 22.697 5.014 -15.824 1.00 39.09 84 GLU A CA 1
ATOM 687 C C . GLU A 1 84 ? 22.766 4.286 -17.189 1.00 39.09 84 GLU A C 1
ATOM 689 O O . GLU A 1 84 ? 22.597 4.902 -18.236 1.00 39.09 84 GLU A O 1
ATOM 694 N N . ASN A 1 85 ? 22.963 2.961 -17.170 1.00 38.84 85 ASN A N 1
ATOM 695 C CA . ASN A 1 85 ? 23.111 2.075 -18.319 1.00 38.84 85 ASN A CA 1
ATOM 696 C C . ASN A 1 85 ? 21.901 1.149 -18.578 1.00 38.84 85 ASN A C 1
ATOM 698 O O . ASN A 1 85 ? 21.946 0.367 -19.528 1.00 38.84 85 ASN A O 1
ATOM 702 N N . GLU A 1 86 ? 20.819 1.202 -17.788 1.00 38.50 86 GLU A N 1
ATOM 703 C CA . GLU A 1 86 ? 19.581 0.467 -18.106 1.00 38.50 86 GLU A CA 1
ATOM 704 C C . GLU A 1 86 ? 18.717 1.260 -19.101 1.00 38.50 86 GLU A C 1
ATOM 706 O O . GLU A 1 86 ? 17.779 1.977 -18.752 1.00 38.50 86 GLU A O 1
ATOM 711 N N . LEU A 1 87 ? 19.058 1.135 -20.386 1.00 32.16 87 LEU A N 1
ATOM 712 C CA . LEU A 1 87 ? 18.229 1.609 -21.493 1.00 32.16 87 LEU A CA 1
ATOM 713 C C . LEU A 1 87 ? 16.925 0.796 -21.544 1.00 32.16 87 LEU A C 1
ATOM 715 O O . LEU A 1 87 ? 16.904 -0.319 -22.060 1.00 32.16 87 LEU A O 1
ATOM 719 N N . GLY A 1 88 ? 15.835 1.363 -21.020 1.00 35.59 88 GLY A N 1
ATOM 720 C CA . GLY A 1 88 ? 14.487 0.810 -21.197 1.00 35.59 88 GLY A CA 1
ATOM 721 C C . GLY A 1 88 ? 13.462 1.156 -20.118 1.00 35.59 88 GLY A C 1
ATOM 722 O O . GLY A 1 88 ? 12.269 1.029 -20.378 1.00 35.59 88 GLY A O 1
ATOM 723 N N . VAL A 1 89 ? 13.880 1.626 -18.940 1.00 44.88 89 VAL A N 1
ATOM 724 C CA . VAL A 1 89 ? 12.947 1.950 -17.848 1.00 44.88 89 VAL A CA 1
ATOM 725 C C . VAL A 1 89 ? 12.791 3.468 -17.756 1.00 44.88 89 VAL A C 1
ATOM 727 O O . VAL A 1 89 ? 13.670 4.178 -17.271 1.00 44.88 89 VAL A O 1
ATOM 730 N N . PHE A 1 90 ? 11.670 3.972 -18.281 1.00 45.00 90 PHE A N 1
ATOM 731 C CA . PHE A 1 90 ? 11.168 5.336 -18.058 1.00 45.00 90 PHE A CA 1
ATOM 732 C C . PHE A 1 90 ? 11.332 5.696 -16.568 1.00 45.00 90 PHE A C 1
ATOM 734 O O . PHE A 1 90 ? 11.088 4.816 -15.741 1.00 45.00 90 PHE A O 1
ATOM 741 N N . PRO A 1 91 ? 11.779 6.911 -16.185 1.00 54.25 91 PRO A N 1
ATOM 742 C CA . PRO A 1 91 ? 12.270 7.143 -14.830 1.00 54.25 91 PRO A CA 1
ATOM 743 C C . PRO A 1 91 ? 11.196 6.776 -13.804 1.00 54.25 91 PRO A C 1
ATOM 745 O O . PRO A 1 91 ? 10.134 7.395 -13.760 1.00 54.25 91 PRO A O 1
ATOM 748 N N . GLY A 1 92 ? 11.477 5.745 -13.002 1.00 59.62 92 GLY A N 1
ATOM 749 C CA . GLY A 1 92 ? 10.633 5.387 -11.870 1.00 59.62 92 GLY A CA 1
ATOM 750 C C . GLY A 1 92 ? 10.482 6.591 -10.942 1.00 59.62 92 GLY A C 1
ATOM 751 O O . GLY A 1 92 ? 11.411 7.395 -10.815 1.00 59.62 92 GLY A O 1
ATOM 752 N N . ALA A 1 93 ? 9.310 6.728 -10.322 1.00 67.19 93 ALA A N 1
ATOM 753 C CA . ALA A 1 93 ? 9.030 7.831 -9.410 1.00 67.19 93 ALA A CA 1
ATOM 754 C C . ALA A 1 93 ? 10.099 7.911 -8.310 1.00 67.19 93 ALA A C 1
ATOM 756 O O . ALA A 1 93 ? 10.424 6.910 -7.668 1.00 67.19 93 ALA A O 1
ATOM 757 N N . THR A 1 94 ? 10.650 9.103 -8.093 1.00 74.88 94 THR A N 1
ATOM 758 C CA . THR A 1 94 ? 11.551 9.357 -6.964 1.00 74.88 94 THR A CA 1
ATOM 759 C C . THR A 1 94 ? 10.771 9.364 -5.650 1.00 74.88 94 THR A C 1
ATOM 761 O O . THR A 1 94 ? 9.549 9.530 -5.641 1.00 74.88 94 THR A O 1
ATOM 764 N N . THR A 1 95 ? 11.456 9.230 -4.512 1.00 77.31 95 THR A N 1
ATOM 765 C CA . THR A 1 95 ? 10.814 9.371 -3.194 1.00 77.31 95 THR A CA 1
ATOM 766 C C . THR A 1 95 ? 10.121 10.732 -3.054 1.00 77.31 95 THR A C 1
ATOM 768 O O . THR A 1 95 ? 9.056 10.829 -2.448 1.00 77.31 95 THR A O 1
ATOM 771 N N . GLU A 1 96 ? 10.687 11.784 -3.644 1.00 80.00 96 GLU A N 1
ATOM 772 C CA . GLU A 1 96 ? 10.107 13.125 -3.706 1.00 80.00 96 GLU A CA 1
ATOM 773 C C . GLU A 1 96 ? 8.807 13.137 -4.520 1.00 80.00 96 GLU A C 1
ATOM 775 O O . GLU A 1 96 ? 7.797 13.651 -4.035 1.00 80.00 96 GLU A O 1
ATOM 780 N N . ASP A 1 97 ? 8.780 12.497 -5.692 1.00 79.56 97 ASP A N 1
ATOM 781 C CA . ASP A 1 97 ? 7.563 12.372 -6.510 1.00 79.56 97 ASP A CA 1
ATOM 782 C C . ASP A 1 97 ? 6.457 11.620 -5.754 1.00 79.56 97 ASP A C 1
ATOM 784 O O . ASP A 1 97 ? 5.285 12.019 -5.766 1.00 79.56 97 ASP A O 1
ATOM 788 N N . LEU A 1 98 ? 6.843 10.568 -5.021 1.00 82.38 98 LEU A N 1
ATOM 789 C CA . LEU A 1 98 ? 5.945 9.776 -4.180 1.00 82.38 98 LEU A CA 1
ATOM 790 C C . LEU A 1 98 ? 5.420 10.544 -2.956 1.00 82.38 98 LEU A C 1
ATOM 792 O O . LEU A 1 98 ? 4.418 10.139 -2.369 1.00 82.38 98 LEU A O 1
ATOM 796 N N . LYS A 1 99 ? 6.029 11.662 -2.560 1.00 87.38 99 LYS A N 1
ATOM 797 C CA . LYS A 1 99 ? 5.473 12.523 -1.502 1.00 87.38 99 LYS A CA 1
ATOM 798 C C . LYS A 1 99 ? 4.419 13.483 -2.040 1.00 87.38 99 LYS A C 1
ATOM 800 O O . LYS A 1 99 ? 3.501 13.836 -1.307 1.00 87.38 99 LYS A O 1
ATOM 805 N N . VAL A 1 100 ? 4.526 13.914 -3.297 1.00 85.94 100 VAL A N 1
ATOM 806 C CA . VAL A 1 100 ? 3.655 14.962 -3.859 1.00 85.94 100 VAL A CA 1
ATOM 807 C C . VAL A 1 100 ? 2.277 14.422 -4.219 1.00 85.94 100 VAL A C 1
ATOM 809 O O . VAL A 1 100 ? 1.258 15.034 -3.898 1.00 85.94 100 VAL A O 1
ATOM 812 N N . SER A 1 101 ? 2.225 13.280 -4.903 1.00 85.75 101 SER A N 1
ATOM 813 C CA . SER A 1 101 ? 0.969 12.750 -5.429 1.00 85.75 101 SER A CA 1
ATOM 814 C C . SER A 1 101 ? 0.912 11.236 -5.342 1.00 85.75 101 SER A C 1
ATOM 816 O O . SER A 1 101 ? 1.928 10.549 -5.403 1.00 85.75 101 SER A O 1
ATOM 818 N N . PHE A 1 102 ? -0.304 10.714 -5.182 1.00 85.69 102 PHE A N 1
ATOM 819 C CA . PHE A 1 102 ? -0.523 9.278 -5.122 1.00 85.69 102 PHE A CA 1
ATOM 820 C C . PHE A 1 102 ? -0.259 8.687 -6.509 1.00 85.69 102 PHE A C 1
ATOM 822 O O . PHE A 1 102 ? -0.960 9.026 -7.464 1.00 85.69 102 PHE A O 1
ATOM 829 N N . TYR A 1 103 ? 0.780 7.862 -6.619 1.00 83.44 103 TYR A N 1
ATOM 830 C CA . TYR A 1 103 ? 1.309 7.397 -7.895 1.00 83.44 103 TYR A CA 1
ATOM 831 C C . TYR A 1 103 ? 0.280 6.531 -8.628 1.00 83.44 103 TYR A C 1
ATOM 833 O O . TYR A 1 103 ? -0.429 5.727 -8.017 1.00 83.44 103 TYR A O 1
ATOM 841 N N . GLN A 1 104 ? 0.175 6.709 -9.943 1.00 79.19 104 GLN A N 1
ATOM 842 C CA . GLN A 1 104 ? -0.750 5.958 -10.787 1.00 79.19 104 GLN A CA 1
ATOM 843 C C . GLN A 1 104 ? 0.011 5.336 -11.948 1.00 79.19 104 GLN A C 1
ATOM 845 O O . GLN A 1 104 ? 0.483 6.041 -12.837 1.00 79.19 104 GLN A O 1
ATOM 850 N N . VAL A 1 105 ? 0.074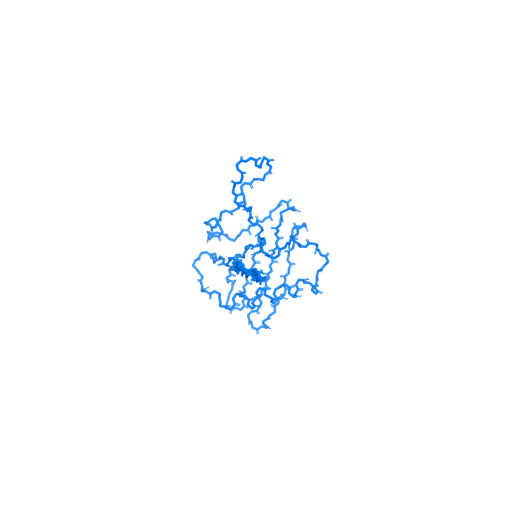 4.009 -11.961 1.00 74.06 105 VAL A N 1
ATOM 851 C CA . VAL A 1 105 ? 0.633 3.244 -13.074 1.00 74.06 105 VAL A CA 1
ATOM 852 C C . VAL A 1 105 ? -0.468 2.961 -14.090 1.00 74.06 105 VAL A C 1
ATOM 854 O O . VAL A 1 105 ? -1.533 2.463 -13.729 1.00 74.06 105 VAL A O 1
ATOM 857 N N . LYS A 1 106 ? -0.210 3.269 -15.365 1.00 68.31 106 LYS A N 1
ATOM 858 C CA . LYS A 1 106 ? -1.159 3.069 -16.478 1.00 68.31 106 LYS A CA 1
ATOM 859 C C . LYS A 1 106 ? -0.647 2.128 -17.573 1.00 68.31 106 LYS A C 1
ATOM 861 O O . LYS A 1 106 ? -1.385 1.856 -18.511 1.00 68.31 106 LYS A O 1
ATOM 866 N N . ASP A 1 107 ? 0.591 1.652 -17.468 1.00 65.75 107 ASP A N 1
ATOM 867 C CA . ASP A 1 107 ? 1.277 0.897 -18.528 1.00 65.75 107 ASP A CA 1
ATOM 868 C C . ASP A 1 107 ? 1.035 -0.622 -18.506 1.00 65.75 107 ASP A C 1
ATOM 870 O O . ASP A 1 107 ? 1.374 -1.301 -19.469 1.00 65.75 107 ASP A O 1
ATOM 874 N N . GLY A 1 108 ? 0.406 -1.164 -17.460 1.00 55.53 108 GLY A N 1
ATOM 875 C CA . GLY A 1 108 ? -0.036 -2.564 -17.418 1.00 55.53 108 GLY A CA 1
ATOM 876 C C . GLY A 1 108 ? 1.074 -3.590 -17.182 1.00 55.53 108 GLY A C 1
ATOM 877 O O . GLY A 1 108 ? 0.779 -4.781 -17.201 1.00 55.53 108 GLY A O 1
ATOM 878 N N . GLY A 1 109 ? 2.323 -3.151 -16.981 1.00 55.75 109 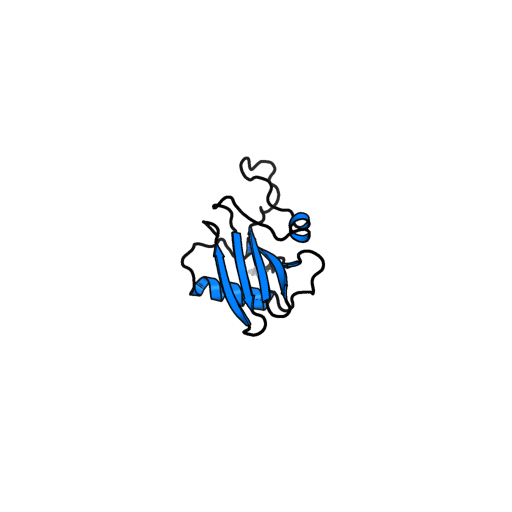GLY A N 1
ATOM 879 C CA . GLY A 1 109 ? 3.486 -4.037 -16.838 1.00 55.75 109 GLY A CA 1
ATOM 880 C C . GLY A 1 109 ? 4.479 -3.639 -15.744 1.00 55.75 109 GLY A C 1
ATOM 881 O O . GLY A 1 109 ? 5.515 -4.284 -15.606 1.00 55.75 109 GLY A O 1
ATOM 882 N N . SER A 1 110 ? 4.205 -2.585 -14.975 1.00 68.44 110 SER A N 1
ATOM 883 C CA . SER A 1 110 ? 5.071 -2.203 -13.856 1.00 68.44 110 SER A CA 1
ATOM 884 C C . SER A 1 110 ? 4.751 -3.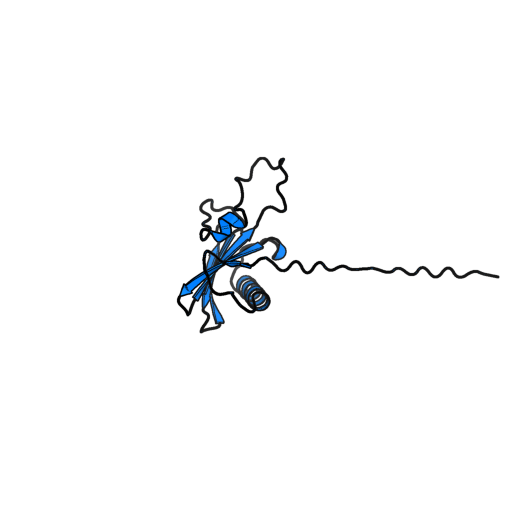006 -12.596 1.00 68.44 110 SER A C 1
ATOM 886 O O . SER A 1 110 ? 3.579 -3.126 -12.252 1.00 68.44 110 SER A O 1
ATOM 888 N N . CYS A 1 111 ? 5.795 -3.422 -11.861 1.00 81.06 111 CYS A N 1
ATOM 889 C CA . CYS A 1 111 ? 5.711 -3.952 -10.492 1.00 81.06 111 CYS A CA 1
ATOM 890 C C . CYS A 1 111 ? 4.980 -2.951 -9.583 1.00 81.06 111 CYS A C 1
ATOM 892 O O . CYS A 1 111 ? 5.557 -1.980 -9.067 1.00 81.06 111 CYS A O 1
ATOM 894 N N . PHE A 1 112 ? 3.671 -3.153 -9.481 1.00 87.50 112 PHE A N 1
ATOM 895 C CA . PHE A 1 112 ? 2.751 -2.236 -8.845 1.00 87.50 112 PHE A CA 1
ATOM 896 C C . PHE A 1 112 ? 1.472 -2.944 -8.423 1.00 87.50 112 PHE A C 1
ATOM 898 O O . PHE A 1 112 ? 0.792 -3.602 -9.217 1.00 87.50 112 PHE A O 1
ATOM 905 N N . PHE A 1 113 ? 1.064 -2.677 -7.189 1.00 90.56 113 PHE A N 1
ATOM 906 C CA . PHE A 1 113 ? -0.298 -2.943 -6.764 1.00 90.56 113 PHE A CA 1
ATOM 907 C C . PHE A 1 113 ? -0.803 -1.859 -5.818 1.00 90.56 113 PHE A C 1
ATOM 909 O O . PHE A 1 113 ? -0.045 -1.167 -5.135 1.00 90.56 113 PHE A O 1
ATOM 916 N N . ASN A 1 114 ? -2.121 -1.731 -5.776 1.00 92.50 114 ASN A N 1
ATOM 917 C CA . ASN A 1 114 ? -2.832 -0.847 -4.878 1.00 92.50 114 ASN A CA 1
ATOM 918 C C . ASN A 1 114 ? -3.761 -1.666 -3.988 1.00 92.50 114 ASN A C 1
ATOM 920 O O . ASN A 1 114 ? -4.450 -2.568 -4.459 1.00 92.50 114 ASN A O 1
ATOM 924 N N . VAL A 1 115 ? -3.809 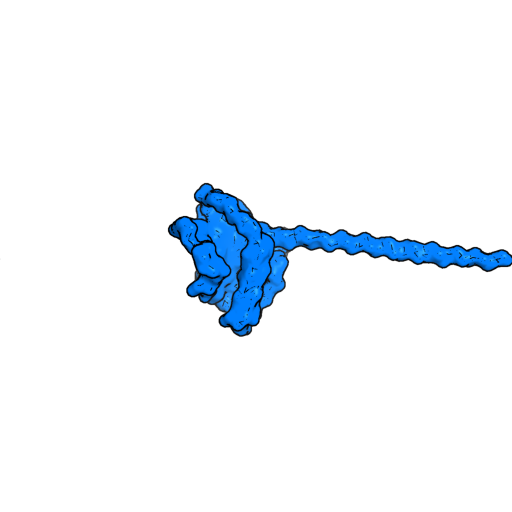-1.334 -2.706 1.00 95.44 115 VAL A N 1
ATOM 925 C CA . VAL A 1 115 ? -4.684 -1.995 -1.747 1.00 95.44 115 VAL A CA 1
ATOM 926 C C . VAL A 1 115 ? -5.337 -0.974 -0.824 1.00 95.44 115 VAL A C 1
ATOM 928 O O . VAL A 1 115 ? -4.725 0.025 -0.435 1.00 95.44 115 VAL A O 1
ATOM 931 N N . ARG A 1 116 ? -6.592 -1.217 -0.449 1.00 96.56 116 ARG A N 1
ATOM 932 C CA . ARG A 1 116 ? -7.295 -0.430 0.567 1.00 96.56 116 ARG A CA 1
ATOM 933 C C . ARG A 1 116 ? -7.368 -1.209 1.873 1.00 96.56 116 ARG A C 1
ATOM 935 O O . ARG A 1 116 ? -7.830 -2.346 1.901 1.00 96.56 116 ARG A O 1
ATOM 942 N N . TYR A 1 117 ? -6.929 -0.565 2.948 1.00 97.19 117 TYR A N 1
ATOM 943 C CA . TYR A 1 117 ? -6.991 -1.072 4.312 1.00 97.19 117 TYR A CA 1
ATOM 944 C C . TYR A 1 117 ? -8.065 -0.329 5.104 1.00 97.19 117 TYR A C 1
ATOM 946 O O . TYR A 1 117 ? -8.060 0.904 5.183 1.00 97.19 117 TYR A O 1
ATOM 954 N N . ASN A 1 118 ? -8.979 -1.072 5.716 1.00 96.56 118 ASN A N 1
ATOM 955 C CA . ASN A 1 118 ? -10.020 -0.548 6.583 1.00 96.56 118 ASN A CA 1
ATOM 956 C C . ASN A 1 118 ? -9.547 -0.582 8.042 1.00 96.56 118 ASN A C 1
ATOM 958 O O . ASN A 1 118 ? -9.351 -1.637 8.636 1.00 96.56 118 ASN A O 1
ATOM 962 N N . ILE A 1 119 ? -9.391 0.595 8.645 1.00 94.25 119 ILE A N 1
ATOM 963 C CA . ILE A 1 119 ? -8.843 0.772 9.996 1.00 94.25 119 ILE A CA 1
ATOM 964 C C . ILE A 1 119 ? -9.782 0.193 11.063 1.00 94.25 119 ILE A C 1
ATOM 966 O O . ILE A 1 119 ? -9.320 -0.284 12.100 1.00 94.25 119 ILE A O 1
ATOM 970 N N . LYS A 1 120 ? -11.099 0.243 10.825 1.00 93.56 120 LYS A N 1
ATOM 971 C CA . LYS A 1 120 ? -12.107 -0.215 11.791 1.00 93.56 120 LYS A CA 1
ATOM 972 C C . LYS A 1 120 ? -12.161 -1.734 11.854 1.00 93.56 120 LYS A C 1
ATOM 974 O O . LYS A 1 120 ? -12.138 -2.290 12.946 1.00 93.56 120 LYS A O 1
ATOM 979 N N . THR A 1 121 ? -12.232 -2.387 10.695 1.00 95.56 121 THR A N 1
ATOM 980 C CA . THR A 1 121 ? -12.259 -3.856 10.607 1.00 95.56 121 THR A CA 1
ATOM 981 C C . THR A 1 121 ? -10.867 -4.468 10.708 1.00 95.56 121 THR A C 1
ATOM 983 O O . THR A 1 121 ? -10.753 -5.658 10.972 1.00 95.56 121 THR A O 1
ATOM 986 N N . ARG A 1 122 ? -9.821 -3.646 10.554 1.00 94.81 122 ARG A N 1
ATOM 987 C CA . ARG A 1 122 ? -8.415 -4.049 10.485 1.00 94.81 122 ARG A CA 1
ATOM 988 C C . ARG A 1 122 ? -8.149 -5.054 9.370 1.00 94.81 122 ARG A C 1
ATOM 990 O O . ARG A 1 122 ? -7.367 -5.974 9.569 1.00 94.81 122 ARG A O 1
ATOM 997 N N . ASP A 1 123 ? -8.780 -4.859 8.215 1.00 95.56 123 ASP A N 1
ATOM 998 C CA . ASP A 1 123 ? -8.714 -5.797 7.090 1.00 95.56 123 ASP A CA 1
ATOM 999 C C . ASP A 1 123 ? -8.571 -5.090 5.735 1.00 95.56 123 ASP A C 1
ATOM 1001 O O . ASP A 1 123 ? -8.841 -3.889 5.618 1.00 95.56 123 ASP A O 1
ATOM 1005 N N . PHE A 1 124 ? -8.134 -5.832 4.718 1.00 96.25 124 PHE A N 1
ATOM 1006 C CA . PHE A 1 124 ? -8.019 -5.364 3.339 1.00 96.25 124 PHE A CA 1
ATOM 1007 C C . PHE A 1 124 ? -9.272 -5.729 2.548 1.00 96.25 124 PHE A C 1
ATOM 1009 O O . PHE A 1 124 ? -9.708 -6.875 2.538 1.00 96.25 124 PHE A O 1
ATOM 1016 N N . ASP A 1 125 ? -9.851 -4.751 1.857 1.00 91.06 125 ASP A N 1
ATOM 1017 C CA . ASP A 1 125 ? -11.162 -4.913 1.210 1.00 91.06 125 ASP A CA 1
ATOM 1018 C C . ASP A 1 125 ? -11.148 -4.623 -0.302 1.00 91.06 125 ASP A C 1
ATOM 1020 O O . ASP A 1 125 ? -12.178 -4.717 -0.969 1.00 91.06 125 ASP A O 1
ATOM 1024 N N . SER A 1 126 ? -9.993 -4.252 -0.858 1.00 91.88 126 SER A N 1
ATOM 1025 C CA . SER A 1 126 ? -9.820 -3.995 -2.287 1.00 91.88 126 SER A CA 1
ATOM 1026 C C . SER A 1 126 ? -8.354 -4.132 -2.656 1.00 91.88 126 SER A C 1
ATOM 1028 O O . SER A 1 126 ? -7.530 -3.419 -2.089 1.00 91.88 126 SER A O 1
ATOM 1030 N N . LEU A 1 127 ? -8.051 -4.988 -3.631 1.00 93.00 127 LEU A N 1
ATOM 1031 C CA . LEU A 1 127 ? -6.725 -5.169 -4.219 1.00 93.00 127 LEU A CA 1
ATOM 1032 C C . LEU A 1 127 ? -6.824 -4.957 -5.730 1.00 93.00 127 LEU A C 1
ATOM 1034 O O . LEU A 1 127 ? -7.615 -5.615 -6.403 1.00 93.00 127 LEU A O 1
ATOM 1038 N N . TYR A 1 128 ? -6.019 -4.042 -6.251 1.00 90.00 128 TYR A N 1
ATOM 1039 C CA . TYR A 1 128 ? -5.839 -3.809 -7.676 1.00 90.00 128 TYR A CA 1
ATOM 1040 C C . TYR A 1 128 ? -4.389 -4.108 -8.045 1.00 90.00 128 TYR A C 1
ATOM 1042 O O . TYR A 1 128 ? -3.468 -3.604 -7.405 1.00 90.00 128 TYR A O 1
ATOM 1050 N N . ILE A 1 129 ? -4.195 -4.914 -9.083 1.00 86.38 129 ILE A N 1
ATOM 1051 C CA . ILE A 1 129 ? -2.883 -5.330 -9.578 1.00 86.38 129 ILE A CA 1
ATOM 1052 C C . ILE A 1 129 ? -2.792 -4.941 -11.048 1.00 86.38 129 ILE A C 1
ATOM 1054 O O . ILE A 1 129 ? -3.750 -5.155 -11.793 1.00 86.38 129 ILE A O 1
ATOM 1058 N N . ASN A 1 130 ? -1.657 -4.386 -11.466 1.00 73.50 130 ASN A N 1
ATOM 1059 C CA . ASN A 1 130 ? -1.464 -3.939 -12.840 1.00 73.50 130 ASN A CA 1
ATOM 1060 C C . ASN A 1 130 ? -0.518 -4.866 -13.617 1.00 73.50 130 ASN A C 1
ATOM 1062 O O . ASN A 1 130 ? 0.648 -4.542 -13.801 1.00 73.50 130 ASN A O 1
ATOM 1066 N N . GLY A 1 131 ? -1.031 -6.011 -14.077 1.00 67.50 131 GLY A N 1
ATOM 1067 C CA . GLY A 1 131 ? -0.231 -7.013 -14.788 1.00 67.50 131 GLY A CA 1
ATOM 1068 C C . GLY A 1 131 ? 0.595 -7.871 -13.831 1.00 67.50 131 GLY A C 1
ATOM 1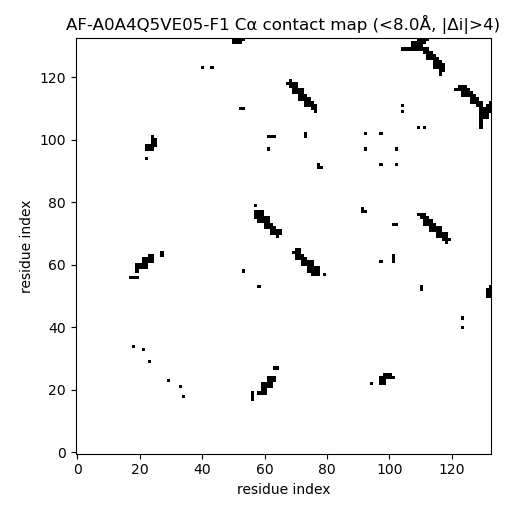069 O O . GLY A 1 131 ? 0.023 -8.649 -13.064 1.00 67.50 131 GLY A O 1
ATOM 1070 N N . GLU A 1 132 ? 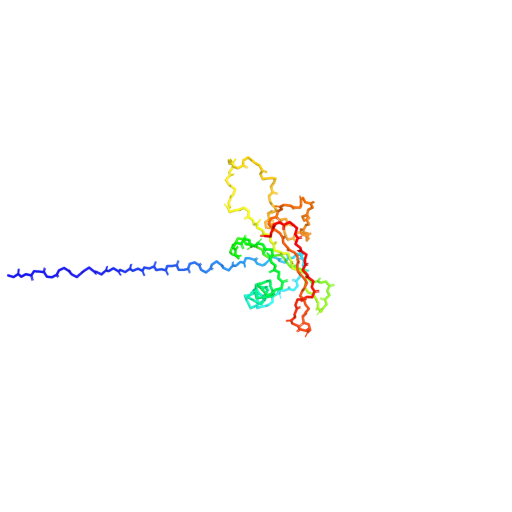1.921 -7.740 -13.891 1.00 62.62 132 GLU A N 1
ATOM 1071 C CA . GLU A 1 132 ? 2.842 -8.335 -12.917 1.00 62.62 132 GLU A CA 1
ATOM 1072 C C . GLU A 1 132 ? 2.990 -7.407 -11.712 1.00 62.62 132 GLU A C 1
ATOM 1074 O O . GLU A 1 132 ? 3.113 -6.190 -11.863 1.00 62.62 132 GLU A O 1
ATOM 1079 N N . ALA A 1 133 ? 2.945 -7.981 -10.511 1.00 58.78 133 ALA A N 1
ATOM 1080 C CA . ALA A 1 133 ? 3.033 -7.213 -9.282 1.00 58.78 133 ALA A CA 1
ATOM 1081 C C . ALA A 1 133 ? 4.432 -7.251 -8.718 1.00 58.78 133 ALA A C 1
ATOM 1083 O O . ALA A 1 133 ? 5.086 -8.313 -8.692 1.00 58.78 133 ALA A O 1
#

pLDDT: mean 77.25, std 18.81, range [32.16, 97.19]

Sequence (133 aa):
MKRSTIYFLTIFLAQYCYSNEWIAVGEQPTLTNTAALENHLWNYIGSNTKVAFQSKEKYRFQYKFINKSSVLINAICLPAIRNENELGVFPGATTEDLKVSFYQVKDGGSCFFNVRYNIKTRDFDSLYINGEA

Nearest PDB structures (foldseek):
  2ckq-assembly1_A  TM=4.782E-01  e=8.024E-01  Homo sapiens
  6blk-assembly3_A  TM=3.494E-01  e=5.448E+00  Mycolicibacterium hassiacum DSM 44199